Protein AF-S4RTP7-F1 (afdb_monomer_lite)

Secondary structure (DSSP, 8-state):
--TTEETT--HHHHHHHHHHH--TTEEEEEE-TT--TT--EEEEEEETTEEEEEEEEEETTTTEEEESS--TT--EES-HHHHHHHHHHSPEEEE-TTT--EEEE---EE----

Organism: Petromyzon marinus (NCBI:txid7757)

Foldseek 3Di:
DDLQEDEPDDPVNQLVQQVVVVDFLEWHKYADPPQDQQFGIWIWGDHPNDTDTWTFTQDVVVRWTFIHDDDPPTDTHNDPVVVLVCQQVFWDWDQDPPPRDTDTGGNPHRTHDD

Radius of gyration: 13.32 Å; chains: 1; bounding box: 29×28×33 Å

InterPro domains:
  IPR000980 SH2 domain [PF00017] (4-87)
  IPR000980 SH2 domain [PS50001] (4-111)
  IPR000980 SH2 domain [SM00252] (2-93)
  IPR036860 SH2 domain superfamily [G3DSA:3.30.505.10] (4-111)
  IPR036860 SH2 domain superfamily [SSF55550] (2-111)
  IPR051751 Immunoreceptor signaling adapters [PTHR14098] (2-113)

Structure (mmCIF, N/CA/C/O backbone):
data_AF-S4RTP7-F1
#
_entry.id   AF-S4RTP7-F1
#
loop_
_atom_site.group_PDB
_atom_site.id
_atom_site.type_symbol
_atom_site.label_atom_id
_atom_site.label_alt_id
_atom_site.label_comp_id
_atom_site.label_asym_id
_atom_site.label_entity_id
_atom_site.label_seq_id
_atom_site.pdbx_PDB_ins_code
_atom_site.Cartn_x
_atom_site.Cartn_y
_atom_site.Cartn_z
_atom_site.occupancy
_atom_site.B_iso_or_equiv
_atom_site.auth_seq_id
_atom_site.auth_comp_id
_atom_site.auth_asym_id
_atom_site.auth_atom_id
_atom_site.pdbx_PDB_model_num
ATOM 1 N N . SER A 1 1 ? -11.916 1.228 -10.834 1.00 68.44 1 SER A N 1
ATOM 2 C CA . SER A 1 1 ? -11.096 2.028 -9.894 1.00 68.44 1 SER A CA 1
ATOM 3 C C . SER A 1 1 ? -10.921 1.259 -8.597 1.00 68.44 1 SER A C 1
ATOM 5 O O . SER A 1 1 ? -11.920 0.772 -8.087 1.00 68.44 1 SER A O 1
ATOM 7 N N . GLN A 1 2 ? -9.701 1.147 -8.067 1.00 86.06 2 GLN A N 1
ATOM 8 C CA . GLN A 1 2 ? -9.455 0.455 -6.794 1.00 86.06 2 GLN A CA 1
ATOM 9 C C . GLN A 1 2 ? -9.848 1.337 -5.602 1.00 86.06 2 GLN A C 1
ATOM 11 O O . GLN A 1 2 ? -9.547 2.530 -5.601 1.00 86.06 2 GLN A O 1
ATOM 16 N N . THR A 1 3 ? -10.523 0.773 -4.599 1.00 90.19 3 THR A N 1
ATOM 17 C CA . THR A 1 3 ? -11.024 1.521 -3.427 1.00 90.19 3 THR A CA 1
ATOM 18 C C . THR A 1 3 ? -9.906 1.996 -2.501 1.00 90.19 3 THR A C 1
ATOM 20 O O . THR A 1 3 ? -10.065 3.008 -1.833 1.00 90.19 3 THR A O 1
ATOM 23 N N . TRP A 1 4 ? -8.764 1.313 -2.512 1.00 94.50 4 TRP A N 1
ATOM 24 C CA . TRP A 1 4 ? -7.567 1.630 -1.731 1.00 94.50 4 TRP A CA 1
ATOM 25 C C . TRP A 1 4 ? -6.572 2.545 -2.462 1.00 94.50 4 TRP A C 1
ATOM 27 O O . TRP A 1 4 ? -5.588 2.974 -1.863 1.00 94.50 4 TRP A O 1
ATOM 37 N N . TYR A 1 5 ? -6.771 2.840 -3.754 1.00 94.38 5 TYR A N 1
ATOM 38 C CA . TYR A 1 5 ? -5.839 3.675 -4.519 1.00 94.38 5 TYR A CA 1
ATOM 39 C C . TYR A 1 5 ? -6.246 5.149 -4.486 1.00 94.38 5 TYR A C 1
ATOM 41 O O . TYR A 1 5 ? -7.336 5.510 -4.930 1.00 94.38 5 TYR A O 1
ATOM 49 N N . THR A 1 6 ? -5.333 6.014 -4.038 1.00 88.00 6 THR A N 1
ATOM 50 C CA . THR A 1 6 ? -5.537 7.467 -4.015 1.00 88.00 6 THR A CA 1
ATOM 51 C C . THR A 1 6 ? -4.441 8.191 -4.804 1.00 88.00 6 THR A C 1
ATOM 53 O O . THR A 1 6 ? -3.275 8.228 -4.406 1.00 88.00 6 THR A O 1
ATOM 56 N N . LYS A 1 7 ? -4.818 8.807 -5.934 1.00 81.38 7 LYS A N 1
ATOM 57 C CA . LYS A 1 7 ? -3.885 9.439 -6.890 1.00 81.38 7 LYS A CA 1
ATOM 58 C C . LYS A 1 7 ? -3.213 10.710 -6.350 1.00 81.38 7 LYS A C 1
ATOM 60 O O . LYS A 1 7 ? -2.024 10.899 -6.596 1.00 81.38 7 LYS A O 1
ATOM 65 N N . SER A 1 8 ? -3.955 11.545 -5.622 1.00 78.00 8 SER A N 1
ATOM 66 C CA . SER A 1 8 ? -3.519 12.869 -5.138 1.00 78.00 8 SER A CA 1
ATOM 67 C C . SER A 1 8 ? -3.368 12.906 -3.613 1.00 78.00 8 SER A C 1
ATOM 69 O O . SER A 1 8 ? -3.838 13.829 -2.950 1.00 78.00 8 SER A O 1
ATOM 71 N N . CYS A 1 9 ? -2.729 11.879 -3.047 1.00 86.25 9 CYS A N 1
ATOM 72 C CA . CYS A 1 9 ? -2.475 11.783 -1.612 1.00 86.25 9 CYS A CA 1
ATOM 73 C C . CYS A 1 9 ? -0.984 11.889 -1.304 1.00 86.25 9 CYS A C 1
ATOM 75 O O . CYS A 1 9 ? -0.193 11.042 -1.721 1.00 86.25 9 CYS A O 1
ATOM 77 N N . ASP A 1 10 ? -0.615 12.900 -0.524 1.00 90.25 10 ASP A N 1
ATOM 78 C CA . ASP A 1 10 ? 0.710 13.004 0.078 1.00 90.25 10 ASP A CA 1
ATOM 79 C C . ASP A 1 10 ? 0.812 12.140 1.351 1.00 90.25 10 ASP A C 1
ATOM 81 O O . ASP A 1 10 ? -0.149 11.505 1.799 1.00 90.25 10 ASP A O 1
ATOM 85 N N . ARG A 1 11 ? 2.019 12.066 1.916 1.00 91.88 11 ARG A N 1
ATOM 86 C CA . ARG A 1 11 ? 2.289 11.269 3.117 1.00 91.88 11 ARG A CA 1
ATOM 87 C C . ARG A 1 11 ? 1.506 11.770 4.348 1.00 91.88 11 ARG A C 1
ATOM 89 O O . ARG A 1 11 ? 0.912 10.916 5.006 1.00 91.88 11 ARG A O 1
ATOM 96 N N . PRO A 1 12 ? 1.457 13.082 4.667 1.00 94.38 12 PRO A N 1
ATOM 97 C CA . PRO A 1 12 ? 0.673 13.576 5.802 1.00 94.38 12 PRO A CA 1
ATOM 98 C C . PRO A 1 12 ? -0.826 13.269 5.706 1.00 94.38 12 PRO A C 1
ATOM 100 O O . PRO A 1 12 ? -1.421 12.818 6.685 1.00 94.38 12 PRO A O 1
ATOM 103 N N . LYS A 1 13 ? -1.445 13.453 4.533 1.00 94.69 13 LYS A N 1
ATOM 104 C CA . LYS A 1 13 ? -2.869 13.144 4.326 1.00 94.69 13 LYS A CA 1
ATOM 105 C C . LYS A 1 13 ? -3.157 11.660 4.508 1.00 94.69 13 LYS A C 1
ATOM 107 O O . LYS A 1 13 ? -4.152 11.315 5.142 1.00 94.69 13 LYS A O 1
ATOM 112 N N . ALA A 1 14 ? -2.275 10.796 4.002 1.00 95.75 14 ALA A N 1
ATOM 113 C CA . ALA A 1 14 ? -2.401 9.355 4.185 1.00 95.75 14 ALA A CA 1
ATOM 114 C C . ALA A 1 14 ? -2.352 8.976 5.668 1.00 95.75 14 ALA A C 1
ATOM 116 O O . ALA A 1 14 ? -3.230 8.258 6.138 1.00 95.75 14 ALA A O 1
ATOM 117 N N . ALA A 1 15 ? -1.365 9.495 6.405 1.00 95.81 15 ALA A N 1
ATOM 118 C CA . ALA A 1 15 ? -1.219 9.228 7.833 1.00 95.81 15 ALA A CA 1
ATOM 119 C C . ALA A 1 15 ? -2.470 9.651 8.613 1.00 95.81 15 ALA A C 1
ATOM 121 O O . ALA A 1 15 ? -3.074 8.819 9.280 1.00 95.81 15 ALA A O 1
ATOM 122 N N . LYS A 1 16 ? -2.946 10.886 8.413 1.00 96.44 16 LYS A N 1
ATOM 123 C CA . LYS A 1 16 ? -4.150 11.395 9.084 1.00 96.44 16 LYS A CA 1
ATOM 124 C C . LYS A 1 16 ? -5.403 10.568 8.771 1.00 96.44 16 LYS A C 1
ATOM 126 O O . LYS A 1 16 ? -6.232 10.344 9.649 1.00 96.44 16 LYS A O 1
ATOM 131 N N . ALA A 1 17 ? -5.574 10.129 7.523 1.00 96.00 17 ALA A N 1
ATOM 132 C CA . ALA A 1 17 ? -6.718 9.305 7.132 1.00 96.00 17 ALA A CA 1
ATOM 133 C C . ALA A 1 17 ? -6.673 7.914 7.782 1.00 96.00 17 ALA A C 1
ATOM 135 O O . ALA A 1 17 ? -7.698 7.407 8.237 1.00 96.00 17 ALA A O 1
ATOM 136 N N . LEU A 1 18 ? -5.482 7.321 7.850 1.00 97.38 18 LEU A N 1
ATOM 137 C CA . LEU A 1 18 ? -5.248 6.037 8.497 1.00 97.38 18 LEU A CA 1
ATOM 138 C C . LEU A 1 18 ? -5.448 6.124 10.013 1.00 97.38 18 LEU A C 1
ATOM 140 O O . LEU A 1 18 ? -6.179 5.315 10.574 1.00 97.38 18 LEU A O 1
ATOM 144 N N . GLU A 1 19 ? -4.891 7.142 10.665 1.00 96.38 19 GLU A N 1
ATOM 145 C CA . GLU A 1 19 ? -5.096 7.422 12.092 1.00 96.38 19 GLU A CA 1
ATOM 146 C C . GLU A 1 19 ? -6.577 7.634 12.420 1.00 96.38 19 GLU A C 1
ATOM 148 O O . GLU A 1 19 ? -7.075 7.073 13.392 1.00 96.38 19 GLU A O 1
ATOM 153 N N . LYS A 1 20 ? -7.314 8.363 11.569 1.00 96.00 20 LYS A N 1
ATOM 154 C CA . LYS A 1 20 ? -8.768 8.534 11.711 1.00 96.00 20 LYS A CA 1
ATOM 155 C C . LYS A 1 20 ? -9.531 7.212 11.571 1.00 96.00 20 LYS A C 1
ATOM 157 O O . LYS A 1 20 ? -10.545 7.038 12.241 1.00 96.00 20 LYS A O 1
ATOM 162 N N . MET A 1 21 ? -9.082 6.301 10.703 1.00 96.12 21 MET A N 1
ATOM 163 C CA . MET A 1 21 ? -9.650 4.949 10.613 1.00 96.12 21 MET A CA 1
ATOM 164 C C . MET A 1 21 ? -9.373 4.156 11.897 1.00 96.12 21 MET A C 1
ATOM 166 O O . MET A 1 21 ? -10.231 3.395 12.335 1.00 96.12 21 MET A O 1
ATOM 170 N N . GLY A 1 22 ? -8.189 4.319 12.495 1.00 95.94 22 GLY A N 1
ATOM 171 C CA . GLY A 1 22 ? -7.842 3.790 13.820 1.00 95.94 22 GLY A CA 1
ATOM 172 C C . GLY A 1 22 ? -7.744 2.263 13.916 1.00 95.94 22 GLY A C 1
ATOM 173 O O . GLY A 1 22 ? -7.474 1.730 14.989 1.00 95.94 22 GLY A O 1
ATOM 174 N N . LYS A 1 23 ? -7.951 1.540 12.811 1.00 97.56 23 LYS A N 1
ATOM 175 C CA . LYS A 1 23 ? -7.915 0.075 12.763 1.00 97.56 23 LYS A CA 1
ATOM 176 C C . LYS A 1 23 ? -6.555 -0.418 12.288 1.00 97.56 23 LYS A C 1
ATOM 178 O O . LYS A 1 23 ? -6.085 -0.031 11.220 1.00 97.56 23 LYS A O 1
ATOM 183 N N . SER A 1 24 ? -5.940 -1.307 13.064 1.00 96.50 24 SER A N 1
ATOM 184 C CA . SER A 1 24 ? -4.757 -2.045 12.612 1.00 96.50 24 SER A CA 1
ATOM 185 C C . SER A 1 24 ? -5.103 -2.828 11.342 1.00 96.50 24 SER A C 1
ATOM 187 O O . SER A 1 24 ? -6.170 -3.427 11.276 1.00 96.50 24 SER A O 1
ATOM 189 N N . GLY A 1 25 ? -4.244 -2.786 10.326 1.00 97.25 25 GLY A N 1
ATOM 190 C CA . GLY A 1 25 ? -4.546 -3.329 8.999 1.00 97.25 25 GLY A CA 1
ATOM 191 C C . GLY A 1 25 ? -5.240 -2.338 8.058 1.00 97.25 25 GLY A C 1
ATOM 192 O O . GLY A 1 25 ? -5.538 -2.697 6.919 1.00 97.25 25 GLY A O 1
ATOM 193 N N . ALA A 1 26 ? -5.507 -1.097 8.488 1.00 98.19 26 ALA A N 1
ATOM 194 C CA . ALA A 1 26 ? -6.001 -0.056 7.591 1.00 98.19 26 ALA A CA 1
ATOM 195 C C . ALA A 1 26 ? -4.913 0.396 6.621 1.00 98.19 26 ALA A C 1
ATOM 197 O O . ALA A 1 26 ? -3.781 0.641 7.037 1.00 98.19 26 ALA A O 1
ATOM 198 N N . PHE A 1 27 ? -5.240 0.528 5.337 1.00 98.25 27 PHE A N 1
ATOM 199 C CA . PHE A 1 27 ? -4.229 0.782 4.314 1.00 98.25 27 PHE A CA 1
ATOM 200 C C . PHE A 1 27 ? -4.741 1.581 3.118 1.00 98.25 27 PHE A C 1
ATOM 202 O O . PHE A 1 27 ? -5.936 1.618 2.828 1.00 98.25 27 PHE A O 1
ATOM 209 N N . LEU A 1 28 ? -3.806 2.190 2.390 1.00 97.50 28 LEU A N 1
ATOM 210 C CA . LEU A 1 28 ? -4.029 2.776 1.071 1.00 97.50 28 LEU A CA 1
ATOM 211 C C . LEU A 1 28 ? -2.742 2.753 0.244 1.00 97.50 28 LEU A C 1
ATOM 213 O O . LEU A 1 28 ? -1.636 2.754 0.789 1.00 97.50 28 LEU A O 1
ATOM 217 N N . VAL A 1 29 ? -2.877 2.796 -1.079 1.00 96.88 29 VAL A N 1
ATOM 218 C CA . VAL A 1 29 ? -1.760 2.999 -2.007 1.00 96.88 29 VAL A CA 1
ATOM 219 C C . VAL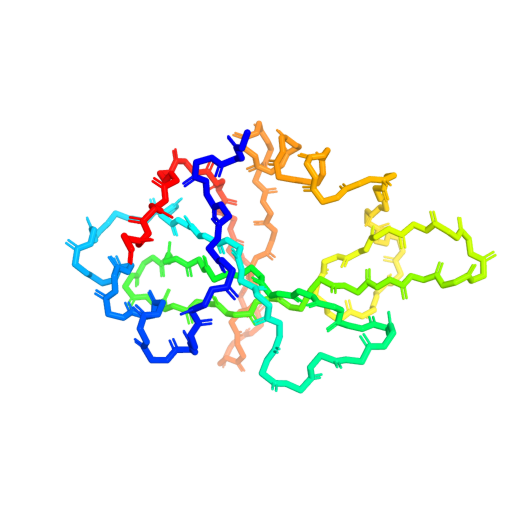 A 1 29 ? -1.843 4.398 -2.591 1.00 96.88 29 VAL A C 1
ATOM 221 O O . VAL A 1 29 ? -2.886 4.830 -3.086 1.00 96.88 29 VAL A O 1
ATOM 224 N N . ARG A 1 30 ? -0.715 5.100 -2.574 1.00 94.94 30 ARG A N 1
ATOM 225 C CA . ARG A 1 30 ? -0.564 6.447 -3.130 1.00 94.94 30 ARG A CA 1
ATOM 226 C C . ARG A 1 30 ? 0.615 6.507 -4.088 1.00 94.94 30 ARG A C 1
ATOM 228 O O . ARG A 1 30 ? 1.498 5.648 -4.058 1.00 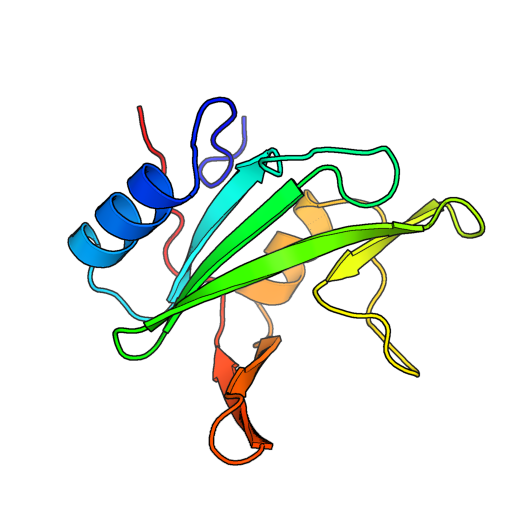94.94 30 ARG A O 1
ATOM 235 N N . LYS A 1 31 ? 0.664 7.547 -4.920 1.00 92.81 31 LYS A N 1
ATOM 236 C CA . LYS A 1 31 ? 1.900 7.878 -5.641 1.00 92.81 31 LYS A CA 1
ATOM 237 C C . LYS A 1 31 ? 3.017 8.196 -4.640 1.00 92.81 31 LYS A C 1
ATOM 239 O O . LYS A 1 31 ? 2.779 8.815 -3.597 1.00 92.81 31 LYS A O 1
ATOM 244 N N . SER A 1 32 ? 4.232 7.754 -4.949 1.00 89.44 32 SER A N 1
ATOM 245 C CA . SER A 1 32 ? 5.420 8.156 -4.190 1.00 89.44 32 SER A CA 1
ATOM 246 C C . SER A 1 32 ? 5.614 9.674 -4.288 1.00 89.44 32 SER A C 1
ATOM 248 O O . SER A 1 32 ? 5.326 10.270 -5.322 1.00 89.44 32 SER A O 1
ATOM 250 N N . ALA A 1 33 ? 6.108 10.305 -3.216 1.00 80.00 33 ALA A N 1
ATOM 251 C CA . ALA A 1 33 ? 6.340 11.757 -3.194 1.00 80.00 33 ALA A CA 1
ATOM 252 C C . ALA A 1 33 ? 7.427 12.181 -4.200 1.00 80.00 33 ALA A C 1
ATOM 254 O O . ALA A 1 33 ? 7.302 13.208 -4.853 1.00 80.00 33 ALA A O 1
ATOM 255 N N . GLN A 1 34 ? 8.454 11.344 -4.350 1.00 78.94 34 GLN A N 1
ATOM 256 C CA . GLN A 1 34 ? 9.463 11.419 -5.404 1.00 78.94 34 GLN A CA 1
ATOM 257 C C . GLN A 1 34 ? 9.293 10.187 -6.295 1.00 78.94 34 GLN A C 1
ATOM 259 O O . GLN A 1 34 ? 10.100 9.264 -6.259 1.00 78.94 34 GLN A O 1
ATOM 264 N N . ALA A 1 35 ? 8.155 10.096 -6.987 1.00 79.69 35 ALA A N 1
ATOM 265 C CA . ALA A 1 35 ? 7.910 8.980 -7.890 1.00 79.69 35 ALA A CA 1
ATOM 266 C C . ALA A 1 35 ? 8.940 8.997 -9.027 1.00 79.69 35 ALA A C 1
ATOM 268 O O . ALA A 1 35 ? 8.924 9.889 -9.871 1.00 79.69 35 ALA A O 1
ATOM 269 N N . CYS A 1 36 ? 9.815 7.997 -9.037 1.00 85.81 36 CYS A N 1
ATOM 270 C CA . CYS A 1 36 ? 10.677 7.660 -10.162 1.00 85.81 36 CYS A CA 1
ATOM 271 C C . CYS A 1 36 ? 10.206 6.342 -10.791 1.00 85.81 36 CYS A C 1
ATOM 273 O O . CYS A 1 36 ? 9.293 5.688 -10.274 1.00 85.81 36 CYS A O 1
ATOM 275 N N . LYS A 1 37 ? 10.838 5.955 -11.903 1.00 85.44 37 LYS A N 1
ATOM 276 C CA . LYS A 1 37 ? 10.541 4.704 -12.613 1.00 85.44 37 LYS A CA 1
ATOM 277 C C . LYS A 1 37 ? 10.606 3.488 -11.684 1.00 85.44 37 LYS A C 1
ATOM 279 O O . LYS A 1 37 ? 9.712 2.654 -11.731 1.00 85.44 37 LYS A O 1
ATOM 284 N N . ASP A 1 38 ? 11.586 3.464 -10.786 1.00 90.25 38 ASP A N 1
ATOM 285 C CA . ASP A 1 38 ? 11.860 2.315 -9.917 1.00 90.25 38 ASP A CA 1
ATOM 286 C C . ASP A 1 38 ? 11.007 2.305 -8.647 1.00 90.25 38 ASP A C 1
ATOM 288 O O . ASP A 1 38 ? 10.923 1.287 -7.966 1.00 90.25 38 ASP A O 1
ATOM 292 N N . GLN A 1 39 ? 10.350 3.419 -8.307 1.00 91.06 39 GLN A N 1
ATOM 293 C CA . GLN A 1 39 ? 9.498 3.522 -7.122 1.00 91.06 39 GLN A CA 1
ATOM 294 C C . GLN A 1 39 ? 8.231 4.357 -7.381 1.00 91.06 39 GLN A C 1
ATOM 296 O O . GLN A 1 39 ? 8.031 5.423 -6.779 1.00 91.06 39 GLN A O 1
ATOM 301 N N . PRO A 1 40 ? 7.316 3.877 -8.236 1.00 93.19 40 PRO A N 1
ATOM 302 C CA . PRO A 1 40 ? 6.153 4.658 -8.649 1.00 93.19 40 PRO A CA 1
ATOM 303 C C . PRO A 1 40 ? 5.134 4.887 -7.519 1.00 93.19 40 PRO A C 1
ATOM 305 O O . PRO A 1 40 ? 4.448 5.918 -7.496 1.00 93.19 40 PRO A O 1
ATOM 308 N N . TYR A 1 41 ? 5.040 3.962 -6.556 1.00 96.06 41 TYR A N 1
ATOM 309 C CA . TYR A 1 41 ? 4.000 3.978 -5.524 1.00 96.06 41 TYR A CA 1
ATOM 310 C C . TYR A 1 41 ? 4.531 3.724 -4.110 1.00 96.06 41 TYR A C 1
ATOM 312 O O . TYR A 1 41 ? 5.657 3.278 -3.880 1.00 96.06 41 TYR A O 1
ATOM 320 N N . THR A 1 42 ? 3.687 4.022 -3.127 1.00 96.00 42 THR A N 1
ATOM 321 C CA . THR A 1 42 ? 3.904 3.707 -1.714 1.00 96.00 42 THR A CA 1
ATOM 322 C C . THR A 1 42 ? 2.626 3.126 -1.124 1.00 96.00 42 THR A C 1
ATOM 324 O O . THR A 1 42 ? 1.548 3.698 -1.303 1.00 96.00 42 THR A O 1
ATOM 327 N N . LEU A 1 43 ? 2.765 2.024 -0.392 1.00 97.31 43 LEU A N 1
ATOM 328 C CA . LEU A 1 43 ? 1.740 1.475 0.488 1.00 97.31 43 LEU A CA 1
ATOM 329 C C . LEU A 1 43 ? 1.859 2.148 1.860 1.00 97.31 43 LEU A C 1
ATOM 331 O O . LEU A 1 43 ? 2.899 2.061 2.514 1.00 97.31 43 LEU A O 1
ATOM 335 N N . SER A 1 44 ? 0.802 2.825 2.293 1.00 97.12 44 SER A N 1
ATOM 336 C CA . SER A 1 44 ? 0.678 3.358 3.649 1.00 97.12 44 SER A CA 1
ATOM 337 C C . SER A 1 44 ? -0.245 2.441 4.454 1.00 97.12 44 SER A C 1
ATOM 339 O O . SER A 1 44 ? -1.358 2.169 4.011 1.00 97.12 44 SER A O 1
ATOM 341 N N . LEU A 1 45 ? 0.219 1.961 5.609 1.00 97.69 45 LEU A N 1
ATOM 342 C CA . LEU A 1 45 ? -0.449 0.948 6.435 1.00 97.69 45 LEU A CA 1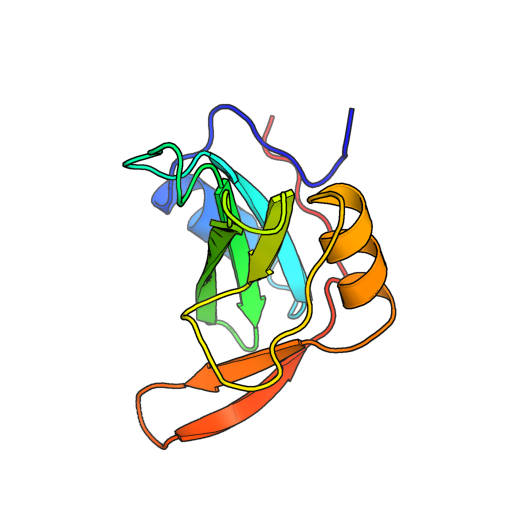
ATOM 343 C C . LEU A 1 45 ? -0.411 1.357 7.909 1.00 97.69 45 LEU A C 1
ATOM 345 O O . LEU A 1 45 ? 0.662 1.627 8.441 1.00 97.69 45 LEU A O 1
ATOM 349 N N . LEU A 1 46 ? -1.559 1.366 8.580 1.00 97.44 46 LEU A N 1
ATOM 350 C CA . LEU A 1 46 ? -1.644 1.500 10.030 1.00 97.44 46 LEU A CA 1
ATOM 351 C C . LEU A 1 46 ? -1.499 0.129 10.685 1.00 97.44 46 LEU A C 1
ATOM 353 O O . LEU A 1 46 ? -2.267 -0.788 10.396 1.00 97.44 46 LEU A O 1
ATOM 357 N N . TYR A 1 47 ? -0.565 0.002 11.617 1.00 96.12 47 TYR A N 1
ATOM 358 C CA . TYR A 1 47 ? -0.417 -1.189 12.442 1.00 96.12 47 TYR A CA 1
ATOM 359 C C . TYR A 1 47 ? -0.042 -0.790 13.867 1.00 96.12 47 TYR A C 1
ATOM 361 O O . TYR A 1 47 ? 0.901 -0.028 14.069 1.00 96.12 47 TYR A O 1
ATOM 369 N N . LYS A 1 48 ? -0.817 -1.269 14.849 1.00 92.94 48 LYS A N 1
ATOM 370 C CA . LYS A 1 48 ? -0.631 -0.974 16.286 1.00 92.94 48 LYS A CA 1
ATOM 371 C C . LYS A 1 48 ? -0.351 0.516 16.585 1.00 92.94 48 LYS A C 1
ATOM 373 O O . LYS A 1 48 ? 0.576 0.856 17.309 1.00 92.94 48 LYS A O 1
ATOM 378 N N . GLY A 1 49 ? -1.133 1.413 15.980 1.00 92.12 49 GLY A N 1
ATOM 379 C CA . GLY A 1 49 ? -1.009 2.865 16.182 1.00 92.12 49 GLY A CA 1
ATOM 380 C C . GL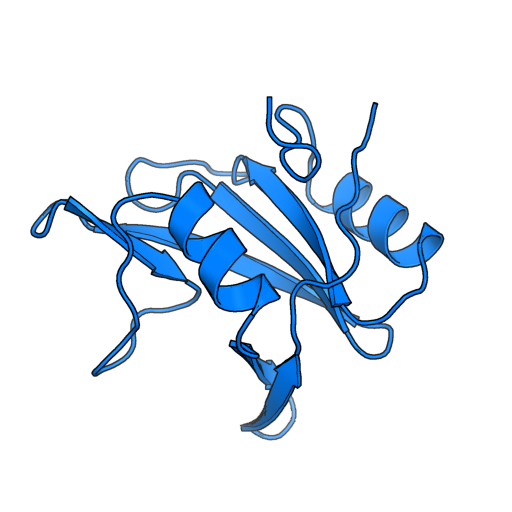Y A 1 49 ? 0.135 3.541 15.416 1.00 92.12 49 GLY A C 1
ATOM 381 O O . GLY A 1 49 ? 0.262 4.757 15.476 1.00 92.12 49 GLY A O 1
ATOM 382 N N . THR A 1 50 ? 0.937 2.788 14.657 1.00 93.75 50 THR A N 1
ATOM 383 C CA . THR A 1 50 ? 2.038 3.318 13.843 1.00 93.75 50 THR A CA 1
ATOM 384 C C . THR A 1 50 ? 1.708 3.238 12.356 1.00 93.75 50 THR A C 1
ATOM 386 O O . THR A 1 50 ? 1.263 2.201 11.860 1.00 93.75 50 THR A O 1
ATOM 389 N N . VAL A 1 51 ? 1.951 4.324 11.616 1.00 95.50 51 VAL A N 1
ATOM 390 C CA . VAL A 1 51 ? 1.791 4.356 10.155 1.00 95.50 51 VAL A CA 1
ATOM 391 C C . VAL A 1 51 ? 3.102 3.979 9.460 1.00 95.50 51 VAL A C 1
ATOM 393 O O . VAL A 1 51 ? 4.048 4.767 9.376 1.00 95.50 51 VAL A O 1
ATOM 396 N N . TYR A 1 52 ? 3.127 2.788 8.876 1.00 95.25 52 TYR A N 1
ATOM 397 C CA . TYR A 1 52 ? 4.204 2.281 8.035 1.00 95.25 52 TYR A CA 1
ATOM 398 C C . TYR A 1 52 ? 4.056 2.808 6.605 1.00 95.25 52 TYR A C 1
ATOM 400 O O . TYR A 1 52 ? 2.953 2.921 6.071 1.00 95.25 52 TYR A O 1
ATOM 408 N N . ASN A 1 53 ? 5.180 3.147 5.973 1.00 94.81 53 ASN A N 1
ATOM 409 C CA . ASN A 1 53 ? 5.233 3.594 4.580 1.00 94.81 53 ASN A CA 1
ATOM 410 C C . ASN A 1 53 ? 6.199 2.695 3.808 1.00 94.81 53 ASN A C 1
ATOM 412 O O . ASN A 1 53 ? 7.413 2.879 3.878 1.00 94.81 53 ASN A O 1
ATOM 416 N N . LEU A 1 54 ? 5.648 1.725 3.087 1.00 94.88 54 LEU A N 1
ATOM 417 C CA . LEU A 1 54 ? 6.395 0.707 2.360 1.00 94.88 54 LEU A CA 1
ATOM 418 C C . LEU A 1 54 ? 6.490 1.092 0.883 1.00 94.88 54 LEU A C 1
ATOM 420 O O . LEU A 1 54 ? 5.484 1.377 0.229 1.00 94.88 54 LEU A O 1
ATOM 424 N N . ARG A 1 55 ? 7.714 1.116 0.353 1.00 95.19 55 ARG A N 1
ATOM 425 C CA . ARG A 1 55 ? 7.971 1.406 -1.062 1.00 95.19 55 ARG A CA 1
ATOM 426 C C . ARG A 1 55 ? 7.402 0.286 -1.926 1.00 95.19 55 ARG A C 1
ATOM 428 O O . ARG A 1 55 ? 7.650 -0.874 -1.631 1.00 95.19 55 ARG A O 1
ATOM 435 N N . ILE A 1 56 ? 6.689 0.626 -2.991 1.00 97.00 56 ILE A N 1
ATOM 436 C CA . ILE A 1 56 ? 6.349 -0.333 -4.044 1.00 97.00 56 ILE A CA 1
ATOM 437 C C . ILE A 1 56 ? 7.317 -0.055 -5.186 1.00 97.00 56 ILE A C 1
ATOM 439 O O . ILE A 1 56 ? 7.247 1.010 -5.811 1.00 97.00 56 ILE A O 1
ATOM 443 N N . ARG A 1 57 ? 8.252 -0.978 -5.395 1.00 96.62 57 ARG A N 1
ATOM 444 C CA . ARG A 1 57 ? 9.315 -0.857 -6.391 1.00 96.62 57 ARG A CA 1
ATOM 445 C C . ARG A 1 57 ? 8.916 -1.536 -7.690 1.00 96.62 57 ARG A C 1
ATOM 447 O O . ARG A 1 57 ? 8.252 -2.567 -7.649 1.00 96.62 57 ARG A O 1
ATOM 454 N N . TRP A 1 58 ? 9.329 -0.965 -8.814 1.00 96.38 58 TRP A N 1
ATOM 455 C CA . TRP A 1 58 ? 9.280 -1.606 -10.125 1.00 96.38 58 TRP A CA 1
ATOM 456 C C . TRP A 1 58 ? 10.676 -2.112 -10.477 1.00 96.38 58 TRP A C 1
ATOM 458 O O . TRP A 1 58 ? 11.640 -1.353 -10.409 1.00 96.38 58 TRP A O 1
ATOM 468 N N . MET A 1 59 ? 10.784 -3.386 -10.841 1.00 94.38 59 MET A N 1
ATOM 469 C CA . MET A 1 59 ? 12.043 -4.027 -11.207 1.00 94.38 59 MET A CA 1
ATOM 470 C C . MET A 1 59 ? 12.054 -4.266 -12.708 1.00 94.38 59 MET A C 1
ATOM 472 O O . MET A 1 59 ? 11.491 -5.246 -13.192 1.00 94.38 59 MET A O 1
ATOM 476 N N . GLU A 1 60 ? 12.690 -3.360 -13.447 1.00 91.81 60 GLU A N 1
ATOM 477 C CA . GLU A 1 60 ? 12.676 -3.376 -14.911 1.00 91.81 60 GLU A CA 1
ATOM 478 C C . GLU A 1 60 ? 13.231 -4.680 -15.502 1.00 91.81 60 GLU A C 1
ATOM 480 O O . GLU A 1 60 ? 12.620 -5.233 -16.413 1.00 91.81 60 GLU A O 1
ATOM 485 N N . GLY A 1 61 ? 14.318 -5.220 -14.939 1.00 92.31 61 GLY A N 1
ATOM 486 C CA . GLY A 1 61 ? 14.980 -6.419 -15.469 1.00 92.31 61 GLY A CA 1
ATOM 487 C C . GLY A 1 61 ? 14.103 -7.676 -15.499 1.00 92.31 61 GLY A C 1
ATOM 488 O O . GLY A 1 61 ? 14.305 -8.537 -16.348 1.00 92.31 61 GLY A O 1
ATOM 489 N N . VAL A 1 62 ? 13.110 -7.768 -14.611 1.00 94.19 62 VAL A N 1
ATOM 490 C CA . VAL A 1 62 ? 12.165 -8.899 -14.545 1.00 94.19 62 VAL A CA 1
ATOM 491 C C . VAL A 1 62 ? 10.718 -8.484 -14.803 1.00 94.19 62 VAL A C 1
ATOM 493 O O . VAL A 1 62 ? 9.835 -9.334 -14.837 1.00 94.19 62 VAL A O 1
ATOM 496 N N . SER A 1 63 ? 10.467 -7.186 -14.999 1.00 95.69 63 SER A N 1
ATOM 497 C CA . SER A 1 63 ? 9.137 -6.598 -15.180 1.00 95.69 63 SER A CA 1
ATOM 498 C C . SER A 1 63 ? 8.135 -6.988 -14.084 1.00 95.69 63 SER A C 1
ATOM 500 O O . SER A 1 63 ? 7.001 -7.372 -14.365 1.00 95.69 63 SER A O 1
ATOM 502 N N . LYS A 1 64 ? 8.557 -6.886 -12.817 1.00 97.56 64 LYS A N 1
ATOM 503 C CA . LYS A 1 64 ? 7.729 -7.198 -11.639 1.00 97.56 64 LYS A CA 1
ATOM 504 C C . LYS A 1 64 ? 7.734 -6.067 -10.617 1.00 97.56 64 LYS A C 1
ATOM 506 O O . LYS A 1 64 ? 8.643 -5.235 -10.578 1.00 97.56 64 LYS A O 1
ATOM 511 N N . TYR A 1 65 ? 6.740 -6.081 -9.736 1.00 97.75 65 TYR A N 1
ATOM 512 C CA . TYR A 1 65 ? 6.674 -5.241 -8.547 1.00 97.75 65 TYR A CA 1
ATOM 513 C C . TYR A 1 65 ? 7.131 -5.987 -7.295 1.00 97.75 65 TYR A C 1
ATOM 515 O O . TYR A 1 65 ? 6.793 -7.153 -7.116 1.00 97.75 65 TYR A O 1
ATOM 523 N N . ALA A 1 66 ? 7.812 -5.282 -6.393 1.00 97.12 66 ALA A N 1
ATOM 524 C CA . ALA A 1 66 ? 8.205 -5.786 -5.076 1.00 97.12 66 ALA A CA 1
ATOM 525 C C . ALA A 1 66 ? 7.919 -4.757 -3.970 1.00 97.12 66 ALA A C 1
ATOM 527 O O . ALA A 1 66 ? 7.852 -3.549 -4.225 1.00 97.12 66 ALA A O 1
ATOM 528 N N . LEU A 1 67 ? 7.732 -5.233 -2.735 1.00 96.25 67 LEU A N 1
ATOM 529 C CA . LEU A 1 67 ? 7.368 -4.403 -1.584 1.00 96.25 67 LEU A CA 1
ATOM 530 C C . LEU A 1 67 ? 8.532 -4.232 -0.597 1.00 96.25 67 LEU A C 1
ATOM 532 O O . LEU A 1 67 ? 9.133 -5.197 -0.121 1.00 96.25 67 LEU A O 1
ATOM 536 N N . GLY A 1 68 ? 8.773 -2.980 -0.214 1.00 93.75 68 GLY A N 1
ATOM 537 C CA . GLY A 1 68 ? 9.798 -2.582 0.740 1.00 93.75 68 GLY A CA 1
ATOM 538 C C . GLY A 1 68 ? 11.177 -2.429 0.100 1.00 93.75 68 GLY A C 1
ATOM 539 O O . GLY A 1 68 ? 11.306 -2.131 -1.089 1.00 93.75 68 GLY A O 1
ATOM 540 N N . ASN A 1 69 ? 12.208 -2.584 0.927 1.00 90.44 69 ASN A N 1
ATOM 541 C CA . ASN A 1 69 ? 13.588 -2.652 0.457 1.00 90.44 69 ASN A CA 1
ATOM 542 C C . ASN A 1 69 ? 13.856 -4.026 -0.170 1.00 90.44 69 ASN A C 1
ATOM 544 O O . ASN A 1 69 ? 13.183 -5.003 0.169 1.00 90.44 69 ASN A O 1
ATO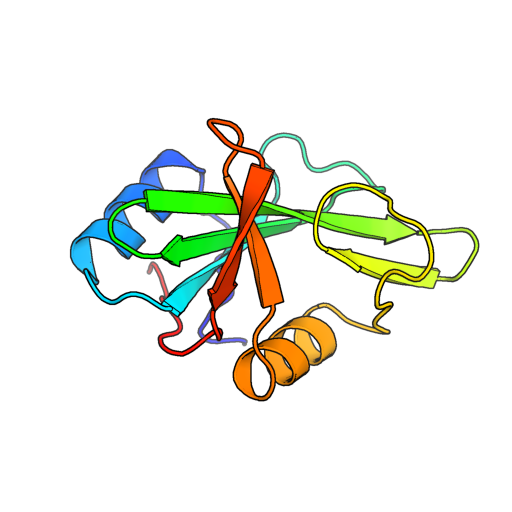M 548 N N . GLU A 1 70 ? 14.828 -4.067 -1.076 1.00 90.94 70 GLU A N 1
ATOM 549 C CA . GLU A 1 70 ? 15.312 -5.303 -1.687 1.00 90.94 70 GLU A CA 1
ATOM 550 C C . GLU A 1 70 ? 15.808 -6.281 -0.620 1.00 90.94 70 GLU A C 1
ATOM 552 O O . GLU A 1 70 ? 16.429 -5.883 0.371 1.00 90.94 70 GLU A O 1
ATOM 557 N N . LYS A 1 71 ? 15.471 -7.555 -0.810 1.00 88.94 71 LYS A N 1
ATOM 558 C CA . LYS A 1 71 ? 15.847 -8.661 0.070 1.00 88.94 71 LYS A CA 1
ATOM 559 C C . LYS A 1 71 ? 15.861 -9.957 -0.730 1.00 88.94 71 LYS A C 1
ATOM 561 O O . LYS A 1 71 ? 15.081 -10.122 -1.668 1.00 88.94 71 LYS A O 1
ATOM 566 N N . GLU A 1 72 ? 16.730 -10.875 -0.330 1.00 89.06 72 GLU A N 1
ATOM 567 C CA . GLU A 1 72 ? 16.816 -12.196 -0.943 1.00 89.06 72 GLU A CA 1
ATOM 568 C C . GLU A 1 72 ? 15.482 -12.946 -0.799 1.00 89.06 72 GLU A C 1
ATOM 570 O O . GLU A 1 72 ? 14.853 -12.925 0.262 1.00 89.06 72 GLU A O 1
ATOM 575 N N . GLY A 1 73 ? 15.027 -13.569 -1.889 1.00 88.25 73 GLY A N 1
ATOM 576 C CA . GLY A 1 73 ? 13.771 -14.321 -1.915 1.00 88.25 73 GLY A CA 1
ATOM 577 C C . GLY A 1 73 ? 12.505 -13.470 -1.766 1.00 88.25 73 GLY A C 1
ATOM 578 O O . GLY A 1 73 ? 11.484 -13.986 -1.311 1.00 88.25 73 GLY A O 1
ATOM 579 N N . GLU A 1 74 ? 12.540 -12.174 -2.097 1.00 92.00 74 GLU A N 1
ATOM 580 C CA . GLU A 1 74 ? 11.341 -11.341 -2.003 1.00 92.00 74 GLU A CA 1
ATOM 581 C C . GLU A 1 74 ? 10.212 -11.762 -2.947 1.00 92.00 74 GLU A C 1
ATOM 583 O O . GLU A 1 74 ? 10.433 -12.208 -4.072 1.00 92.00 74 GLU A O 1
ATOM 588 N N . GLU A 1 75 ? 8.975 -11.573 -2.485 1.00 94.94 75 GLU A N 1
ATOM 589 C CA . GLU A 1 75 ? 7.796 -11.784 -3.316 1.00 94.94 75 GLU A CA 1
ATOM 590 C C . GLU A 1 75 ? 7.740 -10.754 -4.451 1.00 94.94 75 GLU A C 1
ATOM 592 O O . GLU A 1 75 ? 7.929 -9.549 -4.245 1.00 94.94 75 GLU A O 1
ATOM 597 N N . MET A 1 76 ? 7.425 -11.251 -5.644 1.00 96.69 76 MET A N 1
ATOM 598 C CA . MET A 1 76 ? 7.318 -10.480 -6.874 1.00 96.69 76 MET A CA 1
ATOM 599 C C . MET A 1 76 ? 5.921 -10.630 -7.459 1.00 96.69 76 MET A C 1
ATOM 601 O O . MET A 1 76 ? 5.368 -11.726 -7.470 1.00 96.69 76 MET A O 1
ATOM 605 N N . PHE A 1 77 ? 5.375 -9.535 -7.975 1.00 97.94 77 PHE A N 1
ATOM 606 C CA . PHE A 1 77 ? 3.998 -9.475 -8.464 1.00 97.94 77 PHE A CA 1
ATOM 607 C C . PHE A 1 77 ? 3.944 -8.872 -9.866 1.00 97.94 77 PHE A C 1
ATOM 609 O O . PHE A 1 77 ? 4.703 -7.950 -10.173 1.00 97.94 77 PHE A O 1
ATOM 616 N N . ASP A 1 78 ? 3.030 -9.343 -10.709 1.00 97.75 78 ASP A N 1
ATOM 617 C CA . ASP A 1 78 ? 2.789 -8.775 -12.042 1.00 97.75 78 ASP A CA 1
ATOM 618 C C . ASP A 1 78 ? 2.126 -7.400 -11.966 1.00 97.75 78 ASP A C 1
ATOM 620 O O . ASP A 1 78 ? 2.272 -6.561 -12.856 1.00 97.75 78 ASP A O 1
ATOM 624 N N . SER A 1 79 ? 1.400 -7.130 -10.881 1.00 97.38 79 SER A N 1
ATOM 625 C CA . SER A 1 79 ? 0.752 -5.841 -10.678 1.00 97.38 79 SER A CA 1
ATOM 626 C C . SER A 1 79 ? 0.645 -5.453 -9.209 1.00 97.38 79 SER A C 1
ATOM 628 O O . SER A 1 79 ? 0.645 -6.286 -8.305 1.00 97.38 79 SER A O 1
ATOM 630 N N . VAL A 1 80 ? 0.456 -4.154 -8.967 1.00 96.94 80 VAL A N 1
ATOM 631 C CA . VAL A 1 80 ? 0.116 -3.646 -7.630 1.00 96.94 80 VAL A CA 1
ATOM 632 C C . VAL A 1 80 ? -1.219 -4.215 -7.140 1.00 96.94 80 VAL A C 1
ATOM 634 O O . VAL A 1 80 ? -1.389 -4.410 -5.945 1.00 96.94 80 VAL A O 1
ATOM 637 N N . VAL A 1 81 ? -2.164 -4.504 -8.040 1.00 97.44 81 VAL A N 1
ATOM 638 C CA . VAL A 1 81 ? -3.455 -5.103 -7.662 1.00 97.44 81 VAL A CA 1
ATOM 639 C C . VAL A 1 81 ? -3.241 -6.501 -7.091 1.00 97.44 81 VAL A C 1
ATOM 641 O O . VAL A 1 81 ? -3.699 -6.777 -5.990 1.00 97.44 81 VAL A O 1
ATOM 644 N N . GLU A 1 82 ? -2.470 -7.333 -7.787 1.00 98.00 82 GLU A N 1
ATOM 645 C CA . GLU A 1 82 ? -2.124 -8.678 -7.327 1.00 98.00 82 GLU A CA 1
ATOM 646 C C . GLU A 1 82 ? -1.360 -8.652 -5.995 1.00 98.00 82 GLU A C 1
ATOM 648 O O . GLU A 1 82 ? -1.678 -9.416 -5.084 1.00 98.00 82 GLU A O 1
ATOM 653 N N . MET A 1 83 ? -0.398 -7.733 -5.849 1.00 98.00 83 MET A N 1
ATOM 654 C CA . MET A 1 83 ? 0.332 -7.526 -4.595 1.00 98.00 83 MET A CA 1
ATOM 655 C C . MET A 1 83 ? -0.619 -7.241 -3.429 1.00 98.00 83 MET A C 1
ATOM 657 O O . MET A 1 83 ? -0.499 -7.846 -2.362 1.00 98.00 83 MET A O 1
ATOM 661 N N . ILE A 1 84 ? -1.568 -6.321 -3.623 1.00 98.00 84 ILE A N 1
ATOM 662 C CA . ILE A 1 84 ? -2.552 -5.991 -2.593 1.00 98.00 84 ILE A CA 1
ATOM 663 C C . ILE A 1 84 ? -3.433 -7.205 -2.308 1.00 98.00 84 ILE A C 1
ATOM 665 O O . ILE A 1 84 ? -3.510 -7.601 -1.148 1.00 98.00 84 ILE A O 1
ATOM 669 N N . ASP A 1 85 ? -4.006 -7.852 -3.324 1.00 97.56 85 ASP A N 1
ATOM 670 C CA . ASP A 1 85 ? -4.861 -9.036 -3.164 1.00 97.56 85 ASP A CA 1
ATOM 671 C C . ASP A 1 85 ? -4.157 -10.168 -2.399 1.00 97.56 85 ASP A C 1
ATOM 673 O O . ASP A 1 85 ? -4.775 -10.845 -1.568 1.00 97.56 85 ASP A O 1
ATOM 677 N N . ASN A 1 86 ? -2.859 -10.372 -2.642 1.00 97.94 86 ASN A N 1
ATOM 678 C CA . ASN A 1 86 ? -2.048 -11.326 -1.892 1.00 97.94 86 ASN A CA 1
ATOM 679 C C . ASN A 1 86 ? -1.970 -10.938 -0.413 1.00 97.94 86 ASN A C 1
ATOM 681 O O . ASN A 1 86 ? -2.267 -11.770 0.446 1.00 97.94 86 ASN A O 1
ATOM 685 N N . TYR A 1 87 ? -1.646 -9.678 -0.112 1.00 97.94 87 TYR A N 1
ATOM 686 C CA . TYR A 1 87 ? -1.491 -9.202 1.264 1.00 97.94 87 TYR A CA 1
ATOM 687 C C . TYR A 1 87 ? -2.809 -8.950 2.013 1.00 97.94 87 TYR A C 1
ATOM 689 O O . TYR A 1 87 ? -2.815 -8.809 3.238 1.00 97.94 87 TYR A O 1
ATOM 697 N N . GLN A 1 88 ? -3.949 -8.953 1.319 1.00 97.19 88 GLN A N 1
ATOM 698 C CA . GLN A 1 88 ? -5.261 -9.074 1.964 1.00 97.19 88 GLN A CA 1
ATOM 699 C C . GLN A 1 88 ? -5.513 -10.507 2.463 1.00 97.19 88 GLN A C 1
ATOM 701 O O . GLN A 1 88 ? -6.161 -10.710 3.490 1.00 97.19 88 GLN A O 1
ATOM 706 N N . LYS A 1 89 ? -4.984 -11.523 1.768 1.00 97.12 89 LYS A N 1
ATOM 707 C CA . LYS A 1 89 ? -5.171 -12.946 2.111 1.00 97.12 89 LYS A CA 1
ATOM 708 C C . LYS A 1 89 ? -4.116 -13.445 3.099 1.00 97.12 89 LYS A C 1
ATOM 710 O O . LYS A 1 89 ? -4.445 -14.176 4.041 1.00 97.12 89 LYS A O 1
ATOM 715 N N . ARG A 1 90 ? -2.861 -13.042 2.904 1.00 96.12 90 ARG A N 1
ATOM 716 C CA . ARG A 1 90 ? -1.675 -13.470 3.659 1.00 96.12 90 ARG A CA 1
ATOM 717 C C . ARG A 1 90 ? -1.021 -12.270 4.349 1.00 96.12 90 ARG A C 1
ATOM 719 O O . ARG A 1 90 ? -0.976 -11.199 3.759 1.00 96.12 90 ARG A O 1
ATOM 726 N N . PRO A 1 91 ? -0.545 -12.403 5.596 1.00 93.94 91 PRO A N 1
ATOM 727 C CA . PRO A 1 91 ? 0.086 -11.281 6.278 1.00 93.94 91 PRO A CA 1
ATOM 728 C C . PRO A 1 91 ? 1.428 -10.924 5.627 1.00 93.94 91 PRO A C 1
ATOM 730 O O . PRO A 1 91 ? 2.188 -11.817 5.259 1.00 93.94 91 PRO A O 1
ATOM 733 N N . LEU A 1 92 ? 1.738 -9.629 5.542 1.00 94.44 92 LEU A N 1
ATOM 734 C CA . LEU A 1 92 ? 3.090 -9.156 5.249 1.00 94.44 92 LEU A CA 1
ATOM 735 C C . LEU A 1 92 ? 3.897 -8.961 6.537 1.00 94.44 92 LEU A C 1
ATOM 737 O O . LEU A 1 92 ? 3.344 -8.656 7.597 1.00 94.44 92 LEU A O 1
ATOM 741 N N . ASN A 1 93 ? 5.217 -9.085 6.415 1.00 92.69 93 ASN A N 1
ATOM 742 C CA . ASN A 1 93 ? 6.157 -8.830 7.500 1.00 92.69 93 ASN A CA 1
ATOM 743 C C . ASN A 1 93 ? 6.470 -7.327 7.602 1.00 92.69 93 ASN A C 1
ATOM 745 O O . ASN A 1 93 ? 6.881 -6.689 6.631 1.00 92.69 93 ASN A O 1
ATOM 749 N N . LEU A 1 94 ? 6.308 -6.774 8.799 1.00 91.50 94 LEU A N 1
ATOM 750 C CA . LEU A 1 94 ? 6.657 -5.413 9.183 1.00 91.50 94 LEU A CA 1
ATOM 751 C C . LEU A 1 94 ? 7.855 -5.459 10.123 1.00 91.50 94 LEU A C 1
ATOM 753 O O . LEU A 1 94 ? 7.775 -6.048 11.197 1.00 91.50 94 LEU A O 1
ATOM 757 N N . ILE A 1 95 ? 8.946 -4.810 9.727 1.00 86.31 95 ILE A N 1
ATOM 758 C CA . ILE A 1 95 ? 10.162 -4.723 10.535 1.00 86.31 95 ILE A CA 1
ATOM 759 C C . ILE A 1 95 ? 10.167 -3.367 11.237 1.00 86.31 95 ILE A C 1
ATOM 761 O O . ILE A 1 95 ? 10.168 -2.322 10.577 1.00 86.31 95 ILE A O 1
ATOM 765 N N . SER A 1 96 ? 10.153 -3.373 12.570 1.00 76.25 96 SER A N 1
ATOM 766 C CA . SER A 1 96 ? 10.330 -2.152 13.361 1.00 76.25 96 SER A CA 1
ATOM 767 C C . SER A 1 96 ? 11.817 -1.878 13.585 1.00 76.25 96 SER A C 1
ATOM 769 O O . SER A 1 96 ? 12.547 -2.721 14.108 1.00 76.25 96 SER A O 1
ATOM 771 N N . GLY A 1 97 ? 12.272 -0.677 13.219 1.00 59.41 97 GLY A N 1
ATOM 772 C CA . GLY A 1 97 ? 13.686 -0.290 13.296 1.00 59.41 97 GL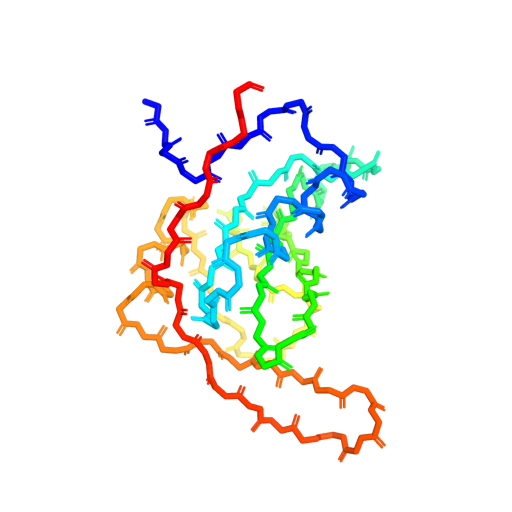Y A CA 1
ATOM 773 C C . GLY A 1 97 ? 14.269 -0.219 14.713 1.00 59.41 97 GLY A C 1
ATOM 774 O O . GLY A 1 97 ? 15.480 -0.108 14.845 1.00 59.41 97 GLY A O 1
ATOM 775 N N . GLN A 1 98 ? 13.447 -0.283 15.767 1.00 58.66 98 GLN A N 1
ATOM 776 C CA . GLN A 1 98 ? 13.932 -0.158 17.147 1.00 58.66 98 GLN A CA 1
ATOM 777 C C . GLN A 1 98 ? 14.516 -1.455 17.724 1.00 58.66 98 GLN A C 1
ATOM 779 O O . GLN A 1 98 ? 15.369 -1.373 18.600 1.00 58.66 98 GLN A O 1
ATOM 784 N N . GLN A 1 99 ? 14.082 -2.635 17.264 1.00 61.91 99 GLN A N 1
ATOM 785 C CA . GLN A 1 99 ? 14.507 -3.918 17.856 1.00 61.91 99 GLN A CA 1
ATOM 786 C C . GLN A 1 99 ? 14.639 -5.068 16.844 1.00 61.91 99 GLN A C 1
ATOM 788 O O . GLN A 1 99 ? 14.871 -6.205 17.240 1.00 61.91 99 GLN A O 1
ATOM 793 N N . GLY A 1 100 ? 14.460 -4.811 15.540 1.00 70.19 100 GLY A N 1
ATOM 794 C CA . GLY A 1 100 ? 14.418 -5.886 14.541 1.00 70.19 100 GLY A CA 1
ATOM 795 C C . GLY A 1 100 ? 13.210 -6.817 14.706 1.00 70.19 100 GLY A C 1
ATOM 796 O O . GLY A 1 100 ? 13.160 -7.873 14.082 1.00 70.19 100 GLY A O 1
ATOM 797 N N . GLU A 1 101 ? 12.234 -6.430 15.533 1.00 82.62 101 GLU A N 1
ATOM 798 C CA . GLU A 1 101 ? 11.004 -7.183 15.737 1.00 82.62 101 GLU A CA 1
ATOM 799 C C . GLU A 1 101 ? 10.246 -7.284 14.410 1.00 82.62 101 GLU A C 1
ATOM 801 O O . GLU A 1 101 ? 9.936 -6.271 13.766 1.00 82.62 101 GLU A O 1
ATOM 806 N N . ILE A 1 102 ? 9.952 -8.523 14.019 1.00 87.75 102 ILE A N 1
ATOM 807 C CA . ILE A 1 102 ? 9.127 -8.838 12.860 1.00 87.75 102 ILE A CA 1
ATOM 808 C C . ILE A 1 102 ? 7.698 -9.029 13.352 1.00 87.75 102 ILE A C 1
ATOM 810 O O . ILE A 1 102 ? 7.373 -9.993 14.040 1.00 87.75 102 ILE A O 1
ATOM 814 N N . SER A 1 103 ? 6.834 -8.100 12.971 1.00 91.81 103 SER A N 1
ATOM 815 C CA . SER A 1 103 ? 5.392 -8.190 13.167 1.00 91.81 103 SER A CA 1
ATOM 816 C C . SER A 1 103 ? 4.703 -8.608 11.871 1.00 91.81 103 SER A C 1
ATOM 818 O O . SER A 1 103 ? 5.178 -8.300 10.784 1.00 91.81 103 SER A O 1
ATOM 820 N N . GLN A 1 104 ? 3.552 -9.268 11.972 1.00 93.69 104 GLN A N 1
ATOM 821 C CA . GLN A 1 104 ? 2.759 -9.691 10.818 1.00 93.69 104 GLN A CA 1
ATOM 822 C C . GLN A 1 104 ? 1.434 -8.937 10.755 1.00 93.69 104 GLN A C 1
ATOM 824 O O . GLN A 1 104 ? 0.740 -8.802 11.762 1.00 93.69 104 GLN A O 1
ATOM 829 N N . CYS A 1 105 ? 1.079 -8.438 9.571 1.00 95.81 105 CYS A N 1
ATOM 830 C CA . CYS A 1 105 ? -0.142 -7.660 9.371 1.00 95.81 105 CYS A CA 1
ATOM 831 C C . CYS A 1 105 ? -0.767 -7.956 8.005 1.00 95.81 105 CYS A C 1
ATOM 833 O O . CYS A 1 105 ? -0.065 -7.974 6.996 1.00 95.81 105 CYS A O 1
ATOM 835 N N . LYS A 1 106 ? -2.086 -8.168 7.966 1.00 97.44 106 LYS A N 1
ATOM 836 C CA . LYS A 1 106 ? -2.858 -8.244 6.719 1.00 97.44 106 LYS A CA 1
ATOM 837 C C . LYS A 1 106 ? -3.396 -6.870 6.331 1.00 97.44 106 LYS A C 1
ATOM 839 O O . LYS A 1 106 ? -3.626 -6.005 7.175 1.00 97.44 106 LYS A O 1
ATOM 844 N N . LEU A 1 107 ? -3.641 -6.692 5.041 1.00 98.12 107 LEU A N 1
ATOM 845 C CA . LEU A 1 107 ? -4.323 -5.523 4.499 1.00 98.12 107 LEU A CA 1
ATOM 846 C C . LEU A 1 107 ? -5.842 -5.721 4.600 1.00 98.12 107 LEU A C 1
ATOM 848 O O . LEU A 1 107 ? -6.467 -6.315 3.724 1.00 98.12 107 LEU A O 1
ATOM 852 N N . GLU A 1 108 ? -6.446 -5.240 5.683 1.00 97.44 108 GLU A N 1
ATOM 853 C CA . GLU A 1 108 ? -7.850 -5.535 6.008 1.00 97.44 108 GLU A CA 1
ATOM 854 C C . GLU A 1 108 ? -8.808 -4.400 5.647 1.00 97.44 108 GLU A C 1
ATOM 856 O O . GLU A 1 108 ? -9.864 -4.641 5.065 1.00 97.44 108 GLU A O 1
ATOM 861 N N . TYR A 1 109 ? -8.447 -3.154 5.964 1.00 97.56 109 TYR A N 1
ATOM 862 C CA . TYR A 1 109 ? -9.374 -2.022 5.874 1.00 97.56 109 TYR A CA 1
ATOM 863 C C . TYR A 1 109 ? -8.907 -1.027 4.802 1.00 97.56 109 TYR A C 1
ATOM 865 O O . TYR A 1 109 ? -8.105 -0.138 5.104 1.00 97.56 109 TYR A O 1
ATOM 873 N N . PRO A 1 110 ? -9.369 -1.148 3.542 1.00 96.94 110 PRO A N 1
ATOM 874 C CA . PRO A 1 110 ? -8.995 -0.209 2.493 1.00 96.94 110 PRO A CA 1
ATOM 875 C C . PRO A 1 110 ? -9.544 1.186 2.807 1.00 96.94 110 PRO A C 1
ATOM 877 O O . PRO A 1 110 ? -10.729 1.357 3.097 1.00 96.94 110 PRO A O 1
ATOM 880 N N . VAL A 1 111 ? -8.684 2.197 2.722 1.00 95.50 111 VAL A N 1
ATOM 881 C CA . VAL A 1 111 ? -9.035 3.600 2.947 1.00 95.50 111 VAL A CA 1
ATOM 882 C C . VAL A 1 111 ? -9.014 4.347 1.622 1.00 95.50 111 VAL A C 1
ATOM 884 O O . VAL A 1 111 ? -8.003 4.381 0.920 1.00 95.50 111 VAL A O 1
ATOM 887 N N . LYS A 1 112 ? -10.136 4.998 1.309 1.00 89.31 112 LYS A N 1
ATOM 888 C CA . LYS A 1 112 ? -10.248 5.935 0.194 1.00 89.31 112 LYS A CA 1
ATOM 889 C C . LYS A 1 112 ? -10.263 7.354 0.736 1.00 89.31 112 LYS A C 1
ATOM 891 O O . LYS A 1 112 ? -11.091 7.674 1.587 1.00 89.31 112 LYS A O 1
ATOM 896 N N . ILE A 1 113 ? -9.381 8.203 0.225 1.00 85.38 113 ILE A N 1
ATOM 897 C CA . ILE A 1 113 ? -9.451 9.641 0.481 1.00 85.38 113 ILE A CA 1
ATOM 898 C C . ILE A 1 113 ? -10.160 10.269 -0.729 1.00 85.38 113 ILE A C 1
ATOM 900 O O . ILE A 1 113 ? -9.740 9.988 -1.857 1.00 85.38 113 ILE A O 1
ATOM 904 N N . PRO A 1 114 ? -11.257 11.020 -0.513 1.00 71.69 114 PRO A N 1
ATOM 905 C CA . PRO A 1 114 ? -11.957 11.743 -1.572 1.00 71.69 114 PRO A CA 1
ATOM 906 C C . PRO A 1 114 ? -11.051 12.704 -2.346 1.00 71.69 114 PRO A C 1
ATOM 908 O O . PRO A 1 114 ? -10.152 13.311 -1.716 1.00 71.69 114 PRO A O 1
#

pLDDT: mean 91.96, std 8.07, range [58.66, 98.25]

Sequence (114 aa):
SQTWYTKSCDRPKAAKALEKMGKSGAFLVRKSAQACKDQPYTLSLLYKGTVYNLRIRWMEGVSKYALGNEKEGEEMFDSVVEMIDNYQKRPLNLISGQQGEISQCKLEYPVKIP